Protein AF-A0A150PDR6-F1 (afdb_monomer_lite)

Secondary structure (DSSP, 8-state):
--------PPPPP-PPPSS------HHHHHTTHHHHHHHHHHTT--GGGHHHHHHHHHHHHHHHHHTT-----TTS-HHHHHHHHHHHHHHHHHHHHHHHHHHH-----S-TT-----

Structure (mmCIF, N/CA/C/O backbone):
data_AF-A0A150PDR6-F1
#
_entry.id   AF-A0A150PDR6-F1
#
loop_
_atom_site.group_PDB
_atom_site.id
_atom_site.type_symbol
_atom_site.label_atom_id
_atom_site.label_alt_id
_atom_site.label_comp_id
_atom_site.label_asym_id
_atom_site.label_entity_id
_atom_site.label_seq_id
_atom_site.pdbx_PDB_ins_code
_atom_site.Cartn_x
_atom_site.Cartn_y
_atom_site.Cartn_z
_atom_site.occupancy
_atom_site.B_iso_or_equiv
_atom_site.auth_seq_id
_atom_site.auth_comp_id
_atom_site.auth_asym_id
_atom_site.auth_atom_id
_atom_site.pdbx_PDB_model_num
ATOM 1 N N . MET A 1 1 ? 37.624 -28.962 -0.232 1.00 41.00 1 MET A N 1
ATOM 2 C CA . MET A 1 1 ? 36.155 -28.781 -0.307 1.00 41.00 1 MET A CA 1
ATOM 3 C C . MET A 1 1 ? 35.573 -28.935 1.089 1.00 41.00 1 MET A C 1
ATOM 5 O O . MET A 1 1 ? 35.569 -30.041 1.605 1.00 41.00 1 MET A O 1
ATOM 9 N N . GLN A 1 2 ? 35.137 -27.847 1.725 1.00 43.03 2 GLN A N 1
ATOM 10 C CA . GLN A 1 2 ? 34.514 -27.898 3.051 1.00 43.03 2 GLN A CA 1
ATOM 11 C C . GLN A 1 2 ? 33.145 -27.220 2.955 1.00 43.03 2 GLN A C 1
ATOM 13 O O . GLN A 1 2 ? 33.024 -25.997 2.955 1.00 43.03 2 GLN A O 1
ATOM 18 N N . THR A 1 3 ? 32.098 -28.020 2.771 1.00 44.91 3 THR A N 1
ATOM 19 C CA . THR A 1 3 ? 30.717 -27.535 2.710 1.00 44.91 3 THR A CA 1
ATOM 20 C C . THR A 1 3 ? 30.270 -27.132 4.108 1.00 44.91 3 THR A C 1
ATOM 22 O O . THR A 1 3 ? 29.939 -27.971 4.947 1.00 44.91 3 THR A O 1
ATOM 25 N N . ARG A 1 4 ? 30.264 -25.823 4.370 1.00 48.34 4 ARG A N 1
ATOM 26 C CA . ARG A 1 4 ? 29.720 -25.228 5.592 1.00 48.34 4 ARG A CA 1
ATOM 27 C C . ARG A 1 4 ? 28.207 -25.471 5.630 1.00 48.34 4 ARG A C 1
ATOM 29 O O . ARG A 1 4 ? 27.432 -24.731 5.028 1.00 48.34 4 ARG A O 1
ATOM 36 N N . ARG A 1 5 ? 27.788 -26.531 6.327 1.00 50.88 5 ARG A N 1
ATOM 37 C CA . ARG A 1 5 ? 26.383 -26.841 6.633 1.00 50.88 5 ARG A CA 1
ATOM 38 C C . ARG A 1 5 ? 25.763 -25.620 7.322 1.00 50.88 5 ARG A C 1
ATOM 40 O O . ARG A 1 5 ? 26.142 -25.284 8.443 1.00 50.88 5 ARG A O 1
ATOM 47 N N . ARG A 1 6 ? 24.841 -24.921 6.648 1.00 55.22 6 ARG A N 1
ATOM 48 C CA . ARG A 1 6 ? 24.034 -23.865 7.279 1.00 55.22 6 ARG A CA 1
ATOM 49 C C . ARG A 1 6 ? 23.280 -24.511 8.442 1.00 55.22 6 ARG A C 1
ATOM 51 O O . ARG A 1 6 ? 22.449 -25.386 8.217 1.00 55.22 6 ARG A O 1
ATOM 58 N N . LYS A 1 7 ? 23.587 -24.101 9.676 1.00 46.88 7 LYS A N 1
ATOM 59 C CA . LYS A 1 7 ? 22.739 -24.377 10.838 1.00 46.88 7 LYS A CA 1
ATOM 60 C C . LYS A 1 7 ? 21.396 -23.703 10.560 1.00 46.88 7 LYS A C 1
ATOM 62 O O . LYS A 1 7 ? 21.313 -22.478 10.577 1.00 46.88 7 LYS A O 1
ATOM 67 N N . THR A 1 8 ? 20.372 -24.484 10.239 1.00 53.38 8 THR A N 1
ATOM 68 C CA . THR A 1 8 ? 18.984 -24.026 10.285 1.00 53.38 8 THR A CA 1
ATOM 69 C C . THR A 1 8 ? 18.691 -23.672 11.735 1.00 53.38 8 THR A C 1
ATOM 71 O O . THR A 1 8 ? 18.536 -24.561 12.571 1.00 53.38 8 THR A O 1
ATOM 74 N N . ALA A 1 9 ? 18.714 -22.376 12.051 1.00 56.72 9 ALA A N 1
ATOM 75 C CA . ALA A 1 9 ? 18.172 -21.879 13.304 1.00 56.72 9 ALA A CA 1
ATOM 76 C C . ALA A 1 9 ? 16.726 -22.378 13.422 1.00 56.72 9 ALA A C 1
ATOM 78 O O . ALA A 1 9 ? 15.999 -22.390 12.424 1.00 56.72 9 ALA A O 1
ATOM 79 N N . ALA A 1 10 ? 16.347 -22.836 14.616 1.00 54.59 10 ALA A N 1
ATOM 80 C CA . ALA A 1 10 ? 14.984 -23.248 14.911 1.00 54.59 10 ALA A CA 1
ATOM 81 C C . ALA A 1 10 ? 14.014 -22.158 14.433 1.00 54.59 10 ALA A C 1
ATOM 83 O O . ALA A 1 10 ? 14.209 -20.977 14.724 1.00 54.59 10 ALA A O 1
ATOM 84 N N . VAL A 1 11 ? 13.013 -22.557 13.646 1.00 56.03 11 VAL A N 1
ATOM 85 C CA . VAL A 1 11 ? 11.937 -21.667 13.208 1.00 56.03 11 VAL A CA 1
ATOM 86 C C . VAL A 1 11 ? 11.258 -21.161 14.482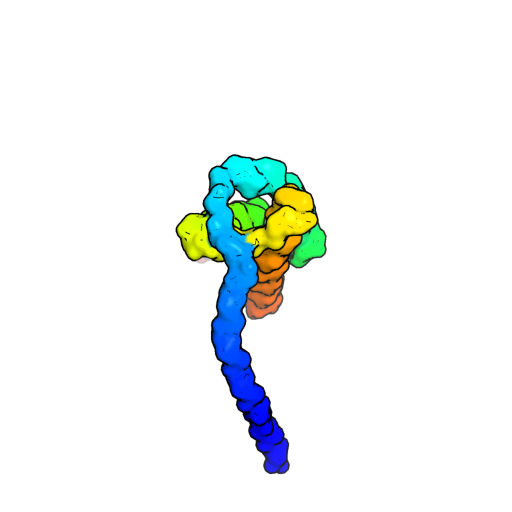 1.00 56.03 11 VAL A C 1
ATOM 88 O O . VAL A 1 11 ? 10.739 -21.996 15.224 1.00 56.03 11 VAL A O 1
ATOM 91 N N . PRO A 1 12 ? 11.292 -19.851 14.789 1.00 59.66 12 PRO A N 1
ATOM 92 C CA . PRO A 1 12 ? 10.636 -19.347 15.982 1.00 59.66 12 PRO A CA 1
ATOM 93 C C . PRO A 1 12 ? 9.154 -19.709 15.914 1.00 59.66 12 PRO A C 1
ATOM 95 O O . PRO A 1 12 ? 8.522 -19.602 14.856 1.00 59.66 12 PRO A O 1
ATOM 98 N N . GLU A 1 13 ? 8.633 -20.173 17.046 1.00 59.09 13 GLU A N 1
ATOM 99 C CA . GLU A 1 13 ? 7.225 -20.487 17.240 1.00 59.09 13 GLU A CA 1
ATOM 100 C C . GLU A 1 13 ? 6.379 -19.331 16.700 1.00 59.09 13 GLU A C 1
ATOM 102 O O . GLU A 1 13 ? 6.695 -18.153 16.906 1.00 59.09 13 GLU A O 1
ATOM 107 N N . ARG A 1 14 ? 5.377 -19.673 15.885 1.00 55.53 14 ARG A N 1
ATOM 108 C CA . ARG A 1 14 ? 4.643 -18.733 15.036 1.00 55.53 14 ARG A CA 1
ATOM 109 C C . ARG A 1 14 ? 4.052 -17.639 15.931 1.00 55.53 14 ARG A C 1
ATOM 111 O O . ARG A 1 14 ? 3.060 -17.884 16.606 1.00 55.53 14 ARG A O 1
ATOM 118 N N . SER A 1 15 ? 4.688 -16.463 15.968 1.00 61.03 15 SER A N 1
ATOM 119 C CA . SER A 1 15 ? 4.347 -15.418 16.935 1.00 61.03 15 SER A CA 1
ATOM 120 C C . SER A 1 15 ? 2.861 -15.096 16.859 1.00 61.03 15 SER A C 1
ATOM 122 O O . SER A 1 15 ? 2.347 -14.782 15.779 1.00 61.03 15 SER A O 1
ATOM 124 N N . THR A 1 16 ? 2.181 -15.172 18.003 1.00 68.12 16 THR A N 1
ATOM 125 C CA . THR A 1 16 ? 0.770 -14.814 18.102 1.00 68.12 16 THR A CA 1
ATOM 126 C C . THR A 1 16 ? 0.576 -13.398 17.551 1.00 68.12 16 THR A C 1
ATOM 128 O O . THR A 1 16 ? 1.325 -12.484 17.917 1.00 68.12 16 THR A O 1
ATOM 131 N N . PRO A 1 17 ? -0.385 -13.186 16.637 1.00 69.94 17 PRO A N 1
ATOM 132 C CA . PRO A 1 17 ? -0.649 -11.866 16.084 1.00 69.94 17 PRO A CA 1
ATOM 133 C C . PRO A 1 17 ? -0.991 -10.870 17.197 1.00 69.94 17 PRO A C 1
ATOM 135 O O . PRO A 1 17 ? -1.919 -11.104 17.963 1.00 69.94 17 PRO A O 1
ATOM 138 N N . LYS A 1 18 ? -0.255 -9.755 17.271 1.00 80.56 18 LYS A N 1
ATOM 139 C CA . LYS A 1 18 ? -0.374 -8.779 18.370 1.00 80.56 18 LYS A CA 1
ATOM 140 C C . LYS A 1 18 ? -1.678 -7.971 18.372 1.00 80.56 18 LYS A C 1
ATOM 142 O O . LYS A 1 18 ? -2.077 -7.485 19.422 1.00 80.56 18 LYS A O 1
ATOM 147 N N . HIS A 1 19 ? -2.327 -7.808 17.218 1.00 88.88 19 HIS A N 1
ATOM 148 C CA . HIS A 1 19 ? -3.504 -6.945 17.060 1.00 88.88 19 HIS A CA 1
ATOM 149 C C . HIS A 1 19 ? -4.636 -7.657 16.307 1.00 88.88 19 HIS A C 1
ATOM 151 O O . HIS A 1 19 ? -4.353 -8.507 15.451 1.00 88.88 19 HIS A O 1
ATOM 157 N N . PRO A 1 20 ? -5.908 -7.314 16.595 1.00 91.69 20 PRO A N 1
ATOM 158 C CA . PRO A 1 20 ? -7.057 -7.890 15.907 1.00 91.69 20 PRO A CA 1
ATOM 159 C C . PRO A 1 20 ? -7.072 -7.514 14.421 1.00 91.69 20 PRO A C 1
ATOM 161 O O . PRO A 1 20 ? -6.536 -6.484 14.005 1.00 91.69 20 PRO A O 1
ATOM 164 N N . ALA A 1 21 ? -7.690 -8.371 13.606 1.00 94.50 21 ALA A N 1
ATOM 165 C CA . ALA A 1 21 ? -7.921 -8.071 12.198 1.00 94.50 21 ALA A CA 1
ATOM 166 C C . ALA A 1 21 ? -8.971 -6.970 12.061 1.00 94.50 21 ALA A C 1
ATOM 168 O O . ALA A 1 21 ? -10.030 -7.045 12.678 1.00 94.50 21 ALA A O 1
ATOM 169 N N . ILE A 1 22 ? -8.682 -5.977 11.223 1.00 95.06 22 ILE A N 1
ATOM 170 C CA . ILE A 1 22 ? -9.626 -4.917 10.882 1.00 95.06 22 ILE A CA 1
ATOM 171 C C . ILE A 1 22 ? -10.008 -5.080 9.417 1.00 95.06 22 ILE A C 1
ATOM 173 O O . ILE A 1 22 ? -9.145 -5.129 8.538 1.00 95.06 22 ILE A O 1
ATOM 177 N N . ARG A 1 23 ? -11.313 -5.136 9.149 1.00 94.94 23 ARG A N 1
ATOM 178 C CA . ARG A 1 23 ? -11.838 -5.049 7.790 1.00 94.94 23 ARG A CA 1
ATOM 179 C C . ARG A 1 23 ? -11.991 -3.579 7.420 1.00 94.94 23 ARG A C 1
ATOM 181 O O . ARG A 1 23 ? -12.581 -2.809 8.171 1.00 94.94 23 ARG A O 1
ATOM 188 N N . ILE A 1 24 ? -11.451 -3.193 6.272 1.00 96.00 24 ILE A N 1
ATOM 189 C CA . ILE A 1 24 ? -11.642 -1.862 5.692 1.00 96.00 24 ILE A CA 1
ATOM 190 C C . ILE A 1 24 ? -12.272 -2.017 4.311 1.00 96.00 24 ILE A C 1
ATOM 192 O O . ILE A 1 24 ? -11.983 -3.003 3.629 1.00 96.00 24 ILE A O 1
ATOM 196 N N . PRO A 1 25 ? -13.119 -1.073 3.886 1.00 96.62 25 PRO A N 1
ATOM 197 C CA . PRO A 1 25 ? -13.711 -1.132 2.562 1.00 96.62 25 PRO A CA 1
ATOM 198 C C . PRO A 1 25 ? -12.635 -0.812 1.504 1.00 96.62 25 PRO A C 1
ATOM 200 O O . PRO A 1 25 ? -11.651 -0.112 1.788 1.00 96.62 25 PRO A O 1
ATOM 203 N N . VAL A 1 26 ? -12.772 -1.371 0.297 1.00 95.88 26 VAL A N 1
ATOM 204 C CA . VAL A 1 26 ? -11.744 -1.304 -0.762 1.00 95.88 26 VAL A CA 1
ATOM 205 C C . VAL A 1 26 ? -11.441 0.138 -1.185 1.00 95.88 26 VAL A C 1
ATOM 207 O O . VAL A 1 26 ? -10.307 0.474 -1.524 1.00 95.88 26 VAL A O 1
ATOM 210 N N . GLU A 1 27 ? -12.416 1.030 -1.045 1.00 98.06 27 GLU A N 1
ATOM 211 C CA . GLU A 1 27 ? -12.341 2.466 -1.299 1.00 98.06 27 GLU A CA 1
ATOM 212 C C . GLU A 1 27 ? -11.239 3.132 -0.465 1.00 98.06 27 GLU A C 1
ATOM 214 O O . GLU A 1 27 ? -10.582 4.058 -0.937 1.00 98.06 27 GLU A O 1
ATOM 219 N N . ARG A 1 28 ? -10.958 2.632 0.749 1.00 97.88 28 ARG A N 1
ATOM 220 C CA . ARG A 1 28 ? -9.853 3.142 1.584 1.00 97.88 28 ARG A CA 1
ATOM 221 C C . ARG A 1 28 ? -8.483 2.794 1.016 1.00 97.88 28 ARG A C 1
ATOM 223 O O . ARG A 1 28 ? -7.548 3.563 1.209 1.00 97.88 28 ARG A O 1
ATOM 230 N N . ILE A 1 29 ? -8.359 1.664 0.320 1.00 98.19 29 ILE A N 1
ATOM 231 C CA . ILE A 1 29 ? -7.138 1.295 -0.410 1.00 98.19 29 ILE A CA 1
ATOM 232 C C . ILE A 1 29 ? -7.047 2.128 -1.694 1.00 98.19 29 ILE A C 1
ATOM 234 O O . ILE A 1 29 ? -5.994 2.696 -1.984 1.00 98.19 29 ILE A O 1
ATOM 238 N N . LEU A 1 30 ? -8.155 2.244 -2.437 1.00 98.44 30 LEU A N 1
ATOM 239 C CA . LEU A 1 30 ? -8.229 3.013 -3.684 1.00 98.44 30 LEU A CA 1
ATOM 240 C C . LEU A 1 30 ? -7.927 4.503 -3.479 1.00 98.44 30 LEU A C 1
ATOM 242 O O . LEU A 1 30 ? -7.261 5.106 -4.320 1.00 98.44 30 LEU A O 1
ATOM 246 N N . ALA A 1 31 ? -8.325 5.085 -2.345 1.00 98.56 31 ALA A N 1
ATOM 247 C CA . ALA A 1 31 ? -7.995 6.463 -1.983 1.00 98.56 31 ALA A CA 1
ATOM 248 C C . ALA A 1 31 ? -6.475 6.727 -1.956 1.00 98.56 31 ALA A C 1
ATOM 250 O O . ALA A 1 31 ? -6.026 7.832 -2.260 1.00 98.56 31 ALA A O 1
ATOM 251 N N . GLU A 1 32 ? -5.662 5.706 -1.670 1.00 98.62 32 GLU A N 1
ATOM 252 C CA . GLU A 1 32 ? -4.201 5.813 -1.624 1.00 98.62 32 GLU A CA 1
ATOM 253 C C . GLU A 1 32 ? -3.527 5.447 -2.960 1.00 98.62 32 GLU A C 1
ATOM 255 O O . GLU A 1 32 ? -2.298 5.365 -3.039 1.00 98.62 32 GLU A O 1
ATOM 260 N N . ARG A 1 33 ? -4.290 5.276 -4.052 1.00 98.56 33 ARG A N 1
ATOM 261 C CA . ARG A 1 33 ? -3.767 4.897 -5.379 1.00 98.56 33 ARG A CA 1
ATOM 262 C C . ARG A 1 33 ? -2.625 5.792 -5.857 1.00 98.56 33 ARG A C 1
ATOM 264 O O . ARG A 1 33 ? -1.631 5.281 -6.368 1.00 98.56 33 ARG A O 1
ATOM 271 N N . ARG A 1 34 ? -2.730 7.117 -5.683 1.00 98.56 34 ARG A N 1
ATOM 272 C CA . ARG A 1 34 ? -1.660 8.061 -6.073 1.00 98.56 34 ARG A CA 1
ATOM 273 C C . ARG A 1 34 ? -0.368 7.801 -5.300 1.00 98.56 34 ARG A C 1
ATOM 275 O O . ARG A 1 34 ? 0.713 7.802 -5.883 1.00 98.56 34 ARG A O 1
ATOM 282 N N . TRP A 1 35 ? -0.484 7.532 -4.002 1.00 98.69 35 TRP A N 1
ATOM 283 C CA . TRP A 1 35 ? 0.658 7.187 -3.165 1.00 98.69 35 TRP A CA 1
ATOM 284 C C . TRP A 1 35 ? 1.264 5.839 -3.584 1.00 98.69 35 TRP A C 1
ATOM 286 O O . TRP A 1 35 ? 2.482 5.737 -3.718 1.00 98.69 35 TRP A O 1
ATOM 296 N N . ILE A 1 36 ? 0.433 4.832 -3.884 1.00 98.69 36 ILE A N 1
ATOM 297 C CA . ILE A 1 36 ? 0.885 3.524 -4.389 1.00 98.69 36 ILE A CA 1
ATOM 298 C C . ILE A 1 36 ? 1.659 3.700 -5.704 1.00 98.69 36 ILE A C 1
ATOM 300 O O . ILE A 1 36 ? 2.784 3.215 -5.817 1.00 98.69 36 ILE A O 1
ATOM 304 N N . ALA A 1 37 ? 1.108 4.444 -6.667 1.00 98.62 37 ALA A N 1
ATOM 305 C CA . ALA A 1 37 ? 1.741 4.708 -7.960 1.00 98.62 37 ALA A CA 1
ATOM 306 C C . ALA A 1 37 ? 3.092 5.429 -7.827 1.00 98.62 37 ALA A C 1
ATOM 308 O O . ALA A 1 37 ? 4.053 5.082 -8.521 1.00 98.62 37 ALA A O 1
ATOM 309 N N . ALA A 1 38 ? 3.201 6.381 -6.895 1.00 98.56 38 ALA A N 1
ATOM 310 C CA . ALA A 1 38 ? 4.467 7.042 -6.592 1.00 98.56 38 ALA A CA 1
ATOM 311 C C . ALA A 1 38 ? 5.518 6.046 -6.068 1.00 98.56 38 ALA A C 1
ATOM 313 O O . ALA A 1 38 ? 6.666 6.069 -6.512 1.00 98.56 38 ALA A O 1
ATOM 314 N N . ARG A 1 39 ? 5.132 5.118 -5.180 1.00 98.50 39 ARG A N 1
ATOM 315 C CA . ARG A 1 39 ? 6.046 4.088 -4.653 1.00 98.50 39 ARG A CA 1
ATOM 316 C C . ARG A 1 39 ? 6.437 3.043 -5.696 1.00 98.50 39 ARG A C 1
ATOM 318 O O . ARG A 1 39 ? 7.592 2.635 -5.722 1.00 98.50 39 ARG A O 1
ATOM 325 N N . VAL A 1 40 ? 5.517 2.656 -6.579 1.00 98.06 40 VAL A N 1
ATOM 326 C CA . VAL A 1 40 ? 5.814 1.780 -7.726 1.00 98.06 40 VAL A CA 1
ATOM 327 C C . VAL A 1 40 ? 6.812 2.448 -8.676 1.00 98.06 40 VAL A C 1
ATOM 329 O O . VAL A 1 40 ? 7.781 1.817 -9.091 1.00 98.06 40 VAL A O 1
ATOM 332 N N . THR A 1 41 ? 6.626 3.739 -8.963 1.00 97.19 41 THR A N 1
ATOM 333 C CA . THR A 1 41 ? 7.539 4.522 -9.812 1.00 97.19 41 THR A CA 1
ATOM 334 C C . THR A 1 41 ? 8.934 4.624 -9.197 1.00 97.19 41 THR A C 1
ATOM 336 O O . THR A 1 41 ? 9.921 4.349 -9.875 1.00 97.19 41 THR A O 1
ATOM 339 N N . ALA A 1 42 ? 9.019 4.953 -7.905 1.00 96.94 42 ALA A N 1
ATOM 340 C CA . ALA A 1 42 ? 10.286 5.009 -7.173 1.00 96.94 42 ALA A CA 1
ATOM 341 C C . ALA A 1 42 ? 10.991 3.640 -7.085 1.00 96.94 42 ALA A C 1
ATOM 343 O O . ALA A 1 42 ? 12.200 3.576 -6.898 1.00 96.94 42 ALA A O 1
ATOM 344 N N . GLY A 1 43 ? 10.240 2.548 -7.242 1.00 93.94 43 GLY A N 1
ATOM 345 C CA . GLY A 1 43 ? 10.733 1.175 -7.229 1.00 93.94 43 GLY A CA 1
ATOM 346 C C . GLY A 1 43 ? 11.399 0.691 -8.521 1.00 93.94 43 GLY A C 1
ATOM 347 O O . GLY A 1 43 ? 11.744 -0.484 -8.602 1.00 93.94 43 GLY A O 1
ATOM 348 N N . GLY A 1 44 ? 11.554 1.547 -9.538 1.00 91.50 44 GLY A N 1
ATOM 349 C CA . GLY A 1 44 ? 12.237 1.195 -10.790 1.00 91.50 44 GLY A CA 1
ATOM 350 C C . GLY A 1 44 ? 11.390 0.406 -11.795 1.00 91.50 44 GLY A C 1
ATOM 351 O O . GLY A 1 44 ? 11.931 -0.154 -12.744 1.00 91.50 44 GLY A O 1
ATOM 352 N N . VAL A 1 45 ? 10.064 0.359 -11.619 1.00 92.75 45 VAL A N 1
ATOM 353 C CA . VAL A 1 45 ? 9.160 -0.308 -12.570 1.00 92.75 45 VAL A CA 1
ATOM 354 C C . VAL A 1 45 ? 9.081 0.496 -13.886 1.00 92.75 45 VAL A C 1
ATOM 356 O O . VAL A 1 45 ? 8.783 1.705 -13.843 1.00 92.75 45 VAL A O 1
ATOM 359 N N . PRO A 1 46 ? 9.323 -0.132 -15.059 1.00 90.88 46 PRO A N 1
ATOM 360 C CA . PRO A 1 46 ? 9.214 0.525 -16.361 1.00 90.88 46 PRO A CA 1
ATOM 361 C C . PRO A 1 46 ? 7.834 1.141 -16.571 1.00 90.88 46 PRO A C 1
ATOM 363 O O . PRO A 1 46 ? 6.828 0.579 -16.153 1.00 90.88 46 PRO A O 1
ATOM 366 N N . ARG A 1 47 ? 7.765 2.292 -17.256 1.00 91.81 47 ARG A N 1
ATOM 367 C CA . ARG A 1 47 ? 6.518 3.067 -17.419 1.00 91.81 47 ARG A CA 1
ATOM 368 C C . ARG A 1 47 ? 5.333 2.228 -17.912 1.00 91.81 47 ARG A C 1
ATOM 370 O O . ARG A 1 47 ? 4.236 2.424 -17.401 1.00 91.81 47 ARG A O 1
ATOM 377 N N . ARG A 1 48 ? 5.568 1.308 -18.853 1.00 90.88 48 ARG A N 1
A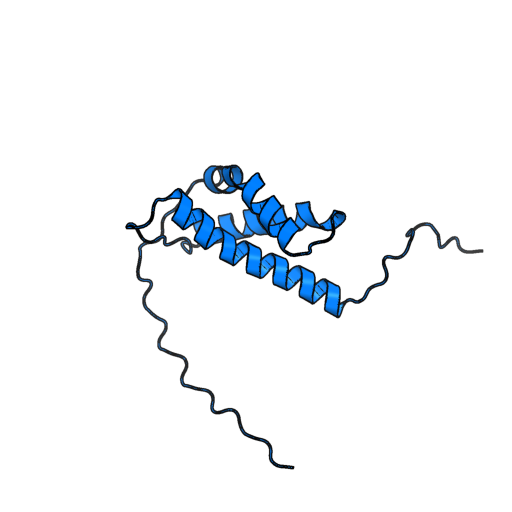TOM 378 C CA . ARG A 1 48 ? 4.543 0.417 -19.424 1.00 90.88 48 ARG A CA 1
ATOM 379 C C . ARG A 1 48 ? 3.926 -0.552 -18.407 1.00 90.88 48 ARG A C 1
ATOM 381 O O . ARG A 1 48 ? 2.768 -0.893 -18.552 1.00 90.88 48 ARG A O 1
ATOM 388 N N . ASP A 1 49 ? 4.671 -0.922 -17.366 1.00 93.06 49 ASP A N 1
ATOM 389 C CA . ASP A 1 49 ? 4.272 -1.945 -16.392 1.00 93.06 49 ASP A CA 1
ATOM 390 C C . ASP A 1 49 ? 3.716 -1.333 -15.089 1.00 93.06 49 ASP A C 1
ATOM 392 O O . ASP A 1 49 ? 3.277 -2.043 -14.184 1.00 93.06 49 ASP A O 1
ATOM 396 N N . ARG A 1 50 ? 3.760 0.001 -14.939 1.00 95.19 50 ARG A N 1
ATOM 397 C CA . ARG A 1 50 ? 3.418 0.669 -13.669 1.00 95.19 50 ARG A CA 1
ATOM 398 C C . ARG A 1 50 ? 1.965 0.460 -13.270 1.00 95.19 50 ARG A C 1
ATOM 400 O O . ARG A 1 50 ? 1.713 0.186 -12.101 1.00 95.19 50 ARG A O 1
ATOM 407 N N . GLU A 1 51 ? 1.034 0.611 -14.206 1.00 96.81 51 GLU A N 1
ATOM 408 C CA . GLU A 1 51 ? -0.396 0.430 -13.928 1.00 96.81 51 GLU A CA 1
ATOM 409 C C . GLU A 1 51 ? -0.706 -1.006 -13.511 1.00 96.81 51 GLU A C 1
ATOM 411 O O . GLU A 1 51 ? -1.347 -1.212 -12.481 1.00 96.81 51 GLU A O 1
ATOM 416 N N . ASP A 1 52 ? -0.144 -1.990 -14.208 1.00 96.19 52 ASP A N 1
ATOM 417 C CA . ASP A 1 52 ? -0.307 -3.405 -13.873 1.00 96.19 52 ASP A CA 1
ATOM 418 C C . ASP A 1 52 ? 0.198 -3.709 -12.458 1.00 96.19 52 ASP A C 1
ATOM 420 O O . ASP A 1 52 ? -0.469 -4.381 -11.666 1.00 96.19 52 ASP A O 1
ATOM 424 N N . VAL A 1 53 ? 1.362 -3.163 -12.085 1.00 97.25 53 VAL A N 1
ATOM 425 C CA . VAL A 1 53 ? 1.902 -3.329 -10.730 1.00 97.25 53 VAL A CA 1
ATOM 426 C C . VAL A 1 53 ? 1.043 -2.597 -9.691 1.00 97.25 53 VAL A C 1
ATOM 428 O O . VAL A 1 53 ? 0.816 -3.144 -8.609 1.00 97.25 53 VAL A O 1
ATOM 431 N N . VAL A 1 54 ? 0.523 -1.401 -9.991 1.00 98.50 54 VAL A N 1
ATOM 432 C CA . VAL A 1 54 ? -0.405 -0.669 -9.106 1.00 98.50 54 VAL A CA 1
ATOM 433 C C . VAL A 1 54 ? -1.680 -1.480 -8.866 1.00 98.50 54 VAL A C 1
ATOM 435 O O . VAL A 1 54 ? -2.071 -1.671 -7.712 1.00 98.50 54 VAL A O 1
ATOM 438 N N . GLN A 1 55 ? -2.295 -2.013 -9.922 1.00 98.06 55 GLN A N 1
ATOM 439 C CA . GLN A 1 55 ? -3.477 -2.871 -9.822 1.00 98.06 55 GLN A CA 1
ATOM 440 C C . GLN A 1 55 ? -3.177 -4.136 -9.010 1.00 98.06 55 GLN A C 1
ATOM 442 O O . GLN A 1 55 ? -3.916 -4.469 -8.082 1.00 98.06 55 GLN A O 1
ATOM 447 N N . ALA A 1 56 ? -2.042 -4.793 -9.268 1.00 98.12 56 ALA A N 1
ATOM 448 C CA . ALA A 1 56 ? -1.623 -5.979 -8.526 1.00 98.12 56 ALA A CA 1
ATOM 449 C C . ALA A 1 56 ? -1.400 -5.706 -7.027 1.00 98.12 56 ALA A C 1
ATOM 451 O O . ALA A 1 56 ? -1.616 -6.600 -6.204 1.00 98.12 56 ALA A O 1
ATOM 452 N N . VAL A 1 57 ? -0.963 -4.498 -6.652 1.00 98.50 57 VAL A N 1
ATOM 453 C CA . VAL A 1 57 ? -0.863 -4.072 -5.247 1.00 98.50 57 VAL A CA 1
ATOM 454 C C . VAL A 1 57 ? -2.248 -3.892 -4.634 1.00 98.50 57 VAL A C 1
ATOM 456 O O . VAL A 1 57 ? -2.484 -4.420 -3.549 1.00 98.50 57 VAL A O 1
ATOM 459 N N . ILE A 1 58 ? -3.157 -3.184 -5.312 1.00 98.62 58 ILE A N 1
ATOM 460 C CA . ILE A 1 58 ? -4.516 -2.914 -4.817 1.00 98.62 58 ILE A CA 1
ATOM 461 C C . ILE A 1 58 ? -5.275 -4.226 -4.594 1.00 98.62 58 ILE A C 1
ATOM 463 O O . ILE A 1 58 ? -5.787 -4.457 -3.500 1.00 98.62 58 ILE A O 1
ATOM 467 N N . VAL A 1 59 ? -5.274 -5.122 -5.586 1.00 98.50 59 VAL A N 1
ATOM 468 C CA . VAL A 1 59 ? -5.932 -6.435 -5.487 1.00 98.50 59 VAL A CA 1
ATOM 469 C C . VAL A 1 59 ? -5.305 -7.275 -4.375 1.00 98.50 59 VAL A C 1
ATOM 471 O O . VAL A 1 59 ? -6.017 -7.860 -3.562 1.00 98.50 59 VAL A O 1
ATOM 474 N N . ALA A 1 60 ? -3.972 -7.303 -4.269 1.00 98.44 60 ALA A N 1
ATOM 475 C CA . ALA A 1 60 ? -3.306 -8.045 -3.199 1.00 98.44 60 ALA A CA 1
ATOM 476 C C . ALA A 1 60 ? -3.630 -7.491 -1.804 1.00 98.44 60 ALA A C 1
ATOM 478 O O . ALA A 1 60 ? -3.765 -8.272 -0.861 1.00 98.44 60 ALA A O 1
ATOM 479 N N . ALA A 1 61 ? -3.747 -6.168 -1.665 1.00 98.62 61 ALA A N 1
ATOM 480 C CA . ALA A 1 61 ? -4.145 -5.520 -0.423 1.00 98.62 61 ALA A CA 1
ATOM 481 C C . ALA A 1 61 ? -5.589 -5.864 -0.059 1.00 98.62 61 ALA A C 1
ATOM 483 O O . ALA A 1 61 ? -5.834 -6.295 1.066 1.00 98.62 61 ALA A O 1
ATOM 484 N N . TRP A 1 62 ? -6.520 -5.766 -1.008 1.00 98.50 62 TRP A N 1
ATOM 485 C CA . TRP A 1 62 ? -7.916 -6.119 -0.774 1.00 98.50 62 TRP A CA 1
ATOM 486 C C . TRP A 1 62 ? -8.064 -7.590 -0.365 1.00 98.50 62 TRP A C 1
ATOM 488 O O . TRP A 1 62 ? -8.576 -7.872 0.715 1.00 98.50 62 TRP A O 1
ATOM 498 N N . MET A 1 63 ? -7.481 -8.523 -1.123 1.00 98.44 63 MET A N 1
ATOM 499 C CA . MET A 1 63 ? -7.490 -9.950 -0.772 1.00 98.44 63 MET A CA 1
ATOM 500 C C . MET A 1 63 ? -6.824 -10.236 0.581 1.00 98.44 63 MET A C 1
ATOM 502 O O . MET A 1 63 ? -7.166 -11.193 1.273 1.00 98.44 63 MET A O 1
ATOM 506 N N . ALA A 1 64 ? -5.833 -9.438 0.983 1.00 97.81 64 ALA A N 1
ATOM 507 C CA . ALA A 1 64 ? -5.215 -9.569 2.294 1.00 97.81 64 ALA A CA 1
ATOM 508 C C . ALA A 1 64 ? -6.117 -9.059 3.427 1.00 97.81 64 ALA A C 1
ATOM 510 O O . ALA A 1 64 ? -6.127 -9.684 4.487 1.00 97.81 64 ALA A O 1
ATOM 511 N N . VAL A 1 65 ? -6.881 -7.987 3.209 1.00 98.00 65 VAL A N 1
ATOM 512 C CA . VAL A 1 65 ? -7.915 -7.520 4.144 1.00 98.00 65 VAL A CA 1
ATOM 513 C C . VAL A 1 65 ? -9.014 -8.571 4.296 1.00 98.00 65 VAL A C 1
ATOM 515 O O . VAL A 1 65 ? -9.329 -8.934 5.425 1.00 98.00 65 VAL A O 1
ATOM 518 N N . GLU A 1 66 ? -9.524 -9.119 3.189 1.00 97.31 66 GLU A N 1
ATOM 519 C CA . GLU A 1 66 ? -10.543 -10.183 3.194 1.00 97.31 66 GLU A CA 1
ATOM 520 C C . GLU A 1 66 ? -10.068 -11.433 3.951 1.00 97.31 66 GLU A C 1
ATOM 522 O O . GLU A 1 66 ? -10.820 -12.044 4.701 1.00 97.31 66 GLU A O 1
ATOM 527 N N . ALA A 1 67 ? -8.777 -11.759 3.852 1.00 96.62 67 ALA A N 1
ATOM 528 C CA . ALA A 1 67 ? -8.153 -12.844 4.609 1.00 96.62 67 ALA A CA 1
ATOM 529 C C . ALA A 1 67 ? -7.768 -12.471 6.062 1.00 96.62 67 ALA A C 1
ATOM 531 O O . ALA A 1 67 ?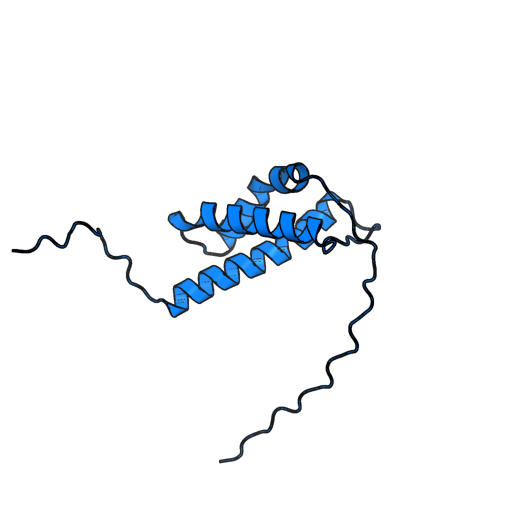 -7.014 -13.204 6.706 1.00 96.62 67 ALA A O 1
ATOM 532 N N . GLY A 1 68 ? -8.184 -11.308 6.575 1.00 96.31 68 GLY A N 1
ATOM 533 C CA . GLY A 1 68 ? -7.906 -10.871 7.948 1.00 96.31 68 GLY A CA 1
ATOM 534 C C . GLY A 1 68 ? -6.431 -10.565 8.247 1.00 96.31 68 GLY A C 1
ATOM 535 O O . GLY A 1 68 ? -6.007 -10.634 9.404 1.00 96.31 68 GLY A O 1
ATOM 536 N N . ARG A 1 69 ? -5.623 -10.248 7.223 1.00 96.50 69 ARG A N 1
ATOM 537 C CA . ARG A 1 69 ? -4.174 -9.973 7.348 1.00 96.50 69 ARG A CA 1
ATOM 538 C C . ARG A 1 69 ? -3.837 -8.501 7.597 1.00 96.50 69 ARG A C 1
ATOM 540 O O . ARG A 1 69 ? -2.669 -8.185 7.831 1.00 96.50 69 ARG A O 1
ATOM 547 N N . TYR A 1 70 ? -4.820 -7.605 7.548 1.00 97.19 70 TYR A N 1
ATOM 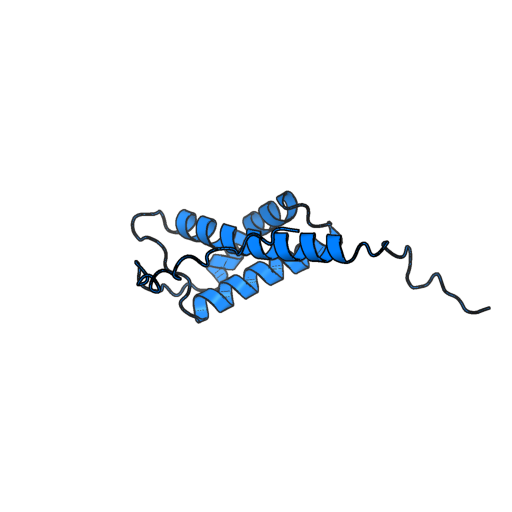548 C CA . TYR A 1 70 ? -4.651 -6.219 7.983 1.00 97.19 70 TYR A CA 1
ATOM 549 C C . TYR A 1 70 ? -4.944 -6.110 9.483 1.00 97.19 70 TYR A C 1
ATOM 551 O O . TYR A 1 70 ? -6.081 -6.271 9.920 1.00 97.19 70 TYR A O 1
ATOM 559 N N . ARG A 1 71 ? -3.885 -5.904 10.271 1.00 96.12 71 ARG A N 1
ATOM 560 C CA . ARG A 1 71 ? -3.891 -5.890 11.745 1.00 96.12 71 ARG A CA 1
ATOM 561 C C . ARG A 1 71 ? -3.078 -4.691 12.249 1.00 96.12 71 ARG A C 1
ATOM 563 O O . ARG A 1 71 ? -1.943 -4.884 12.689 1.00 96.12 71 ARG A O 1
ATOM 570 N N . PRO A 1 72 ? -3.564 -3.455 12.044 1.00 96.00 72 PRO A N 1
ATOM 571 C CA . PRO A 1 72 ? -2.815 -2.259 12.407 1.00 96.00 72 PRO A CA 1
ATOM 572 C C . PRO A 1 72 ? -2.696 -2.121 13.928 1.00 96.00 72 PRO A C 1
ATOM 574 O O . PRO A 1 72 ? -3.577 -2.543 14.674 1.00 96.00 72 PRO A O 1
ATOM 577 N N . ASP A 1 73 ? -1.610 -1.494 14.369 1.00 93.38 73 ASP A N 1
ATOM 578 C CA . ASP A 1 73 ? -1.450 -1.056 15.753 1.00 93.38 73 ASP A CA 1
ATOM 579 C C . ASP A 1 73 ? -2.430 0.101 16.035 1.00 93.38 73 ASP A C 1
ATOM 581 O O . ASP A 1 73 ? -2.385 1.106 15.314 1.00 93.38 73 ASP A O 1
ATOM 585 N N . PRO A 1 74 ? -3.314 -0.013 17.045 1.00 92.50 74 PRO A N 1
ATOM 586 C CA . PRO A 1 74 ? -4.302 1.018 17.359 1.00 92.50 74 PRO A CA 1
ATOM 587 C C . PRO A 1 74 ? -3.684 2.330 17.866 1.00 92.50 74 PRO A C 1
ATOM 589 O O . PRO A 1 74 ? -4.348 3.361 17.822 1.00 92.50 74 PRO A O 1
ATOM 592 N N . SER A 1 75 ? -2.428 2.321 18.326 1.00 94.81 75 SER A N 1
ATOM 593 C CA . SER A 1 75 ? -1.720 3.533 18.763 1.00 94.81 75 SER A CA 1
ATOM 594 C C . SER A 1 75 ? -1.231 4.401 17.596 1.00 94.81 75 SER A C 1
ATOM 596 O O . S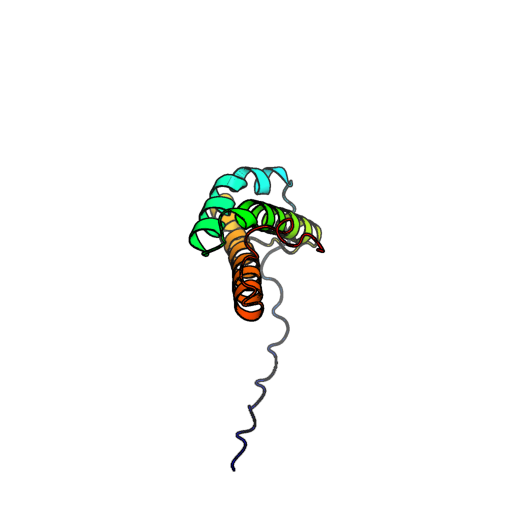ER A 1 75 ? -0.893 5.572 17.777 1.00 94.81 75 SER A O 1
ATOM 598 N N . VAL A 1 76 ? -1.201 3.854 16.376 1.00 95.38 76 VAL A N 1
ATOM 599 C CA . VAL A 1 76 ? -0.742 4.556 15.175 1.00 95.38 76 VAL A CA 1
ATOM 600 C C . VAL A 1 76 ? -1.931 5.165 14.441 1.00 95.38 76 VAL A C 1
ATOM 602 O O . VAL A 1 76 ? -2.921 4.492 14.164 1.00 95.38 76 VAL A O 1
ATOM 605 N N . ALA A 1 77 ? -1.802 6.431 14.028 1.00 96.81 77 ALA A N 1
ATOM 606 C CA . ALA A 1 77 ? -2.821 7.112 13.230 1.00 96.81 77 ALA A CA 1
ATOM 607 C C . ALA A 1 77 ? -3.285 6.235 12.037 1.00 96.81 77 ALA A C 1
ATOM 609 O O . ALA A 1 77 ? -2.430 5.783 11.263 1.00 96.81 77 ALA A O 1
ATOM 610 N N . PRO A 1 78 ? -4.603 6.031 11.818 1.00 95.69 78 PRO A N 1
ATOM 611 C CA . PRO A 1 78 ? -5.112 4.995 10.911 1.00 95.69 78 PRO A CA 1
ATOM 612 C C . PRO A 1 78 ? -4.529 5.043 9.496 1.00 95.69 78 PRO A C 1
ATOM 614 O O . PRO A 1 78 ? -4.116 4.025 8.938 1.00 95.69 78 PRO A O 1
ATOM 617 N N . ARG A 1 79 ? -4.422 6.247 8.918 1.00 97.25 79 ARG A N 1
ATOM 618 C CA . ARG A 1 79 ? -3.828 6.428 7.588 1.00 97.25 79 ARG A CA 1
ATOM 619 C C . ARG A 1 79 ? -2.349 6.039 7.565 1.00 97.25 79 ARG A C 1
ATOM 621 O O . ARG A 1 79 ? -1.908 5.374 6.635 1.00 97.25 79 ARG A O 1
ATOM 628 N N . ARG A 1 80 ? -1.577 6.408 8.591 1.00 98.06 80 ARG A N 1
ATOM 629 C CA . ARG A 1 80 ? -0.149 6.064 8.691 1.00 98.06 80 ARG A CA 1
ATOM 630 C C . ARG A 1 80 ? 0.048 4.553 8.817 1.00 98.06 80 ARG A C 1
ATOM 632 O O . ARG A 1 80 ? 0.924 4.011 8.146 1.00 98.06 80 ARG A O 1
ATOM 639 N N . ALA A 1 81 ? -0.788 3.879 9.608 1.00 97.62 81 ALA A N 1
ATOM 640 C CA . ALA A 1 81 ? -0.768 2.424 9.736 1.00 97.62 81 ALA A CA 1
ATOM 641 C C . ALA A 1 81 ? -1.084 1.731 8.398 1.00 97.62 81 ALA A C 1
ATOM 643 O O . ALA A 1 81 ? -0.367 0.817 7.986 1.00 97.62 81 ALA A O 1
ATOM 644 N N . LEU A 1 82 ? -2.111 2.207 7.679 1.00 98.00 82 LEU A N 1
ATOM 645 C CA . LEU A 1 82 ? -2.452 1.707 6.345 1.00 98.00 82 LEU A CA 1
ATOM 646 C C . LEU A 1 82 ? -1.297 1.890 5.353 1.00 98.00 82 LEU A C 1
ATOM 648 O O . LEU A 1 82 ? -0.905 0.929 4.698 1.00 98.00 82 LEU A O 1
ATOM 652 N N . LEU A 1 83 ? -0.710 3.088 5.270 1.00 98.56 83 LEU A N 1
ATOM 653 C CA . LEU A 1 83 ? 0.402 3.362 4.354 1.00 98.56 83 LEU A CA 1
ATOM 654 C C . LEU A 1 83 ? 1.643 2.519 4.672 1.00 98.56 83 LEU A C 1
ATOM 656 O O . LEU A 1 83 ? 2.281 2.004 3.755 1.00 98.56 83 LEU A O 1
ATOM 660 N N . GLY A 1 84 ? 1.975 2.331 5.952 1.00 98.25 84 GLY A N 1
ATOM 661 C CA . GLY A 1 84 ? 3.076 1.455 6.362 1.00 98.25 84 GLY A CA 1
ATOM 662 C C . GLY A 1 84 ? 2.848 -0.001 5.947 1.00 98.25 84 GLY A C 1
ATOM 663 O O . GLY A 1 84 ? 3.750 -0.656 5.425 1.00 98.25 84 GLY A O 1
ATOM 664 N N . TRP A 1 85 ? 1.622 -0.498 6.098 1.00 98.19 85 TRP A N 1
ATOM 665 C CA . TRP A 1 85 ? 1.264 -1.851 5.681 1.00 98.19 85 TRP A CA 1
ATOM 666 C C . TRP A 1 85 ? 1.241 -2.015 4.150 1.00 98.19 85 TRP A C 1
ATOM 668 O O . TRP A 1 85 ? 1.825 -2.967 3.620 1.00 98.19 85 TRP A O 1
ATOM 678 N N . LEU A 1 86 ? 0.651 -1.056 3.424 1.00 98.62 86 LEU A N 1
ATOM 679 C CA . LEU A 1 86 ? 0.653 -1.009 1.957 1.00 98.62 86 LEU A CA 1
ATOM 680 C C . LEU A 1 86 ? 2.074 -0.932 1.399 1.00 98.62 86 LEU A C 1
ATOM 682 O O . LEU A 1 86 ? 2.363 -1.589 0.401 1.00 98.62 86 LEU A O 1
ATOM 686 N N . PHE A 1 87 ? 2.982 -0.202 2.056 1.00 98.56 87 PHE A N 1
ATOM 687 C CA . PHE A 1 87 ? 4.390 -0.145 1.663 1.00 98.56 87 PHE A CA 1
ATOM 688 C C . PHE A 1 87 ? 5.012 -1.541 1.579 1.00 98.56 87 PHE A C 1
ATOM 690 O O . PHE A 1 87 ? 5.685 -1.855 0.600 1.00 98.56 87 PHE A O 1
ATOM 697 N N . GLY A 1 88 ? 4.734 -2.411 2.554 1.00 98.12 88 GLY A N 1
ATOM 698 C CA . GLY A 1 88 ? 5.224 -3.789 2.534 1.00 98.12 88 GLY A CA 1
ATOM 699 C C . GLY A 1 88 ? 4.685 -4.601 1.351 1.00 98.12 88 GLY A C 1
ATOM 700 O O . GLY A 1 88 ? 5.400 -5.435 0.795 1.00 98.12 88 GLY A O 1
ATOM 701 N N . ILE A 1 89 ? 3.438 -4.362 0.937 1.00 98.31 89 ILE A N 1
ATOM 702 C CA . ILE A 1 89 ? 2.846 -5.006 -0.246 1.00 98.31 89 ILE A CA 1
ATOM 703 C C . ILE A 1 89 ? 3.491 -4.470 -1.525 1.00 98.31 89 ILE A C 1
ATOM 705 O O . ILE A 1 89 ? 3.902 -5.271 -2.366 1.00 98.31 89 ILE A O 1
ATOM 709 N N . VAL A 1 90 ? 3.635 -3.145 -1.642 1.00 98.56 90 VAL A N 1
ATOM 710 C CA . VAL A 1 90 ? 4.322 -2.493 -2.766 1.00 98.56 90 VAL A CA 1
ATOM 711 C C . VAL A 1 90 ? 5.731 -3.048 -2.914 1.00 98.56 90 VAL A C 1
ATOM 713 O O . VAL A 1 90 ? 6.079 -3.519 -3.991 1.00 98.56 90 VAL A O 1
ATOM 716 N N . TRP A 1 91 ? 6.508 -3.074 -1.830 1.00 97.69 91 TRP A N 1
ATOM 717 C CA . TRP A 1 91 ? 7.880 -3.576 -1.829 1.00 97.69 91 TRP A CA 1
ATOM 718 C C . TRP A 1 91 ? 7.975 -5.007 -2.370 1.00 97.69 91 TRP A C 1
ATOM 720 O O . TRP A 1 91 ? 8.799 -5.291 -3.236 1.00 97.69 91 TRP A O 1
ATOM 730 N N . ARG A 1 92 ? 7.079 -5.906 -1.937 1.00 97.06 92 ARG A N 1
ATOM 731 C CA . ARG A 1 92 ? 7.035 -7.290 -2.440 1.00 97.06 92 ARG A CA 1
ATOM 732 C C . ARG A 1 92 ? 6.670 -7.370 -3.923 1.00 97.06 92 ARG A C 1
ATOM 734 O O . ARG A 1 92 ? 7.273 -8.160 -4.645 1.00 97.06 92 ARG A O 1
ATOM 741 N N . LYS A 1 93 ? 5.687 -6.589 -4.384 1.00 97.00 93 LYS A N 1
ATOM 742 C CA . LYS A 1 93 ? 5.237 -6.611 -5.788 1.00 97.00 93 LYS A CA 1
ATOM 743 C C . LYS A 1 93 ? 6.270 -6.004 -6.732 1.00 97.00 93 LYS A C 1
ATOM 745 O O . LYS A 1 93 ? 6.579 -6.619 -7.748 1.00 97.00 93 LYS A O 1
ATOM 750 N N . VAL A 1 94 ? 6.853 -4.868 -6.358 1.00 96.31 94 VAL A N 1
ATOM 751 C CA . VAL A 1 94 ? 7.961 -4.232 -7.079 1.00 96.31 94 VAL A CA 1
ATOM 752 C C . VAL A 1 94 ? 9.170 -5.161 -7.118 1.00 96.31 94 VAL A C 1
ATOM 754 O O . VAL A 1 94 ? 9.670 -5.447 -8.198 1.00 96.31 94 VAL A O 1
ATOM 757 N N . GLY A 1 95 ? 9.604 -5.691 -5.970 1.00 93.19 95 GLY A N 1
ATOM 758 C CA . GLY A 1 95 ? 10.759 -6.588 -5.902 1.00 93.19 95 GLY A CA 1
ATOM 759 C C . GLY A 1 95 ? 10.571 -7.847 -6.749 1.00 93.19 95 GLY A C 1
ATOM 760 O O . GLY A 1 95 ? 11.480 -8.239 -7.476 1.00 93.19 95 GLY A O 1
ATOM 761 N N . HIS A 1 96 ? 9.375 -8.447 -6.731 1.00 90.81 96 HIS A N 1
ATOM 762 C CA . HIS A 1 96 ? 9.055 -9.569 -7.614 1.00 90.81 96 HIS A CA 1
ATOM 763 C C . HIS A 1 96 ? 9.113 -9.173 -9.094 1.00 90.81 96 HIS A C 1
ATOM 765 O O . HIS A 1 96 ? 9.686 -9.911 -9.890 1.00 90.81 96 HIS A O 1
ATOM 771 N N . HIS A 1 97 ? 8.548 -8.020 -9.462 1.00 89.69 97 HIS A N 1
ATOM 772 C CA . HIS A 1 97 ? 8.548 -7.541 -10.842 1.00 89.69 97 HIS A CA 1
ATOM 773 C C . HIS A 1 97 ? 9.968 -7.259 -11.347 1.00 89.69 97 HIS A C 1
ATOM 775 O O . HIS A 1 97 ? 10.356 -7.785 -12.385 1.00 89.69 97 HIS A O 1
ATOM 781 N N . VAL A 1 98 ? 10.765 -6.500 -10.591 1.00 86.38 98 VAL A N 1
ATOM 782 C CA . VAL A 1 98 ? 12.149 -6.156 -10.950 1.00 86.38 98 VAL A CA 1
ATOM 783 C C . VAL A 1 98 ? 13.025 -7.404 -11.011 1.00 86.38 98 VAL A C 1
ATOM 785 O O . VAL A 1 98 ? 13.757 -7.577 -11.979 1.00 86.38 98 VAL A O 1
ATOM 788 N N . ASN A 1 99 ? 12.917 -8.316 -10.038 1.00 83.31 99 ASN A N 1
ATOM 789 C CA . ASN A 1 99 ? 13.671 -9.569 -10.073 1.00 83.31 99 ASN A CA 1
ATOM 790 C C . ASN A 1 99 ? 13.262 -10.437 -11.272 1.00 83.31 99 ASN A C 1
ATOM 792 O O . ASN A 1 99 ? 14.116 -10.963 -11.973 1.00 83.31 99 ASN A O 1
ATOM 796 N N . ARG A 1 100 ? 11.961 -10.550 -11.565 1.00 75.19 100 ARG A N 1
ATOM 797 C CA . ARG A 1 100 ? 11.471 -11.278 -12.743 1.00 75.19 100 ARG A CA 1
ATOM 798 C C . ARG A 1 100 ? 11.960 -10.642 -14.045 1.00 75.19 100 ARG A C 1
ATOM 800 O O . ARG A 1 100 ? 12.367 -11.372 -14.939 1.00 75.19 100 ARG A O 1
ATOM 807 N N . ALA A 1 101 ? 11.938 -9.316 -14.152 1.00 66.44 101 ALA A N 1
ATOM 808 C CA . ALA A 1 101 ? 12.453 -8.592 -15.310 1.00 66.44 101 ALA A CA 1
ATOM 809 C C . ALA A 1 101 ? 13.969 -8.799 -15.475 1.00 66.44 101 ALA A C 1
ATOM 811 O O . ALA A 1 101 ? 14.443 -9.039 -16.584 1.00 66.44 101 ALA A O 1
ATOM 812 N N . TRP A 1 102 ? 14.718 -8.787 -14.369 1.00 61.97 102 TRP A N 1
ATOM 813 C CA . TRP A 1 102 ? 16.156 -9.051 -14.353 1.00 61.97 102 TRP A CA 1
ATOM 814 C C . TRP A 1 102 ? 16.500 -10.490 -14.762 1.00 61.97 102 TRP A C 1
ATOM 816 O O . TRP A 1 102 ? 17.372 -10.684 -15.605 1.00 61.97 102 TRP A O 1
ATOM 826 N N . VAL A 1 103 ? 15.787 -11.485 -14.216 1.00 66.25 103 VAL A N 1
ATOM 827 C CA . VAL A 1 103 ? 15.934 -12.903 -14.592 1.00 66.25 103 VAL A CA 1
ATOM 828 C C . VAL A 1 103 ? 15.590 -13.111 -16.062 1.00 66.25 103 VAL A C 1
ATOM 830 O O . VAL A 1 103 ? 16.258 -13.889 -16.734 1.00 66.25 103 VAL A O 1
ATOM 833 N N . ARG A 1 104 ? 14.567 -12.414 -16.568 1.00 63.56 104 ARG A N 1
ATOM 834 C CA . ARG A 1 104 ? 14.156 -12.539 -17.965 1.00 63.56 104 ARG A CA 1
ATOM 835 C C . ARG A 1 104 ? 15.195 -11.994 -18.919 1.00 63.56 104 ARG A C 1
ATOM 837 O O . ARG A 1 104 ? 15.409 -12.640 -19.930 1.00 63.56 104 ARG A O 1
ATOM 844 N N . ARG A 1 105 ? 15.820 -10.838 -18.637 1.00 55.00 105 ARG A N 1
ATOM 845 C CA . ARG A 1 105 ? 16.791 -10.200 -19.557 1.00 55.00 105 ARG A CA 1
ATOM 846 C C . ARG A 1 105 ? 16.320 -10.251 -21.028 1.00 55.00 105 ARG A C 1
ATOM 848 O O . ARG A 1 105 ? 17.119 -10.299 -21.956 1.00 55.00 105 ARG A O 1
ATOM 855 N N . GLU A 1 106 ? 14.999 -10.247 -21.210 1.00 52.69 106 GLU A N 1
ATOM 856 C CA . GLU A 1 106 ? 14.309 -10.305 -22.484 1.00 52.69 106 GLU A CA 1
ATOM 857 C C . GLU A 1 106 ? 14.410 -8.892 -23.038 1.00 52.69 106 GLU A C 1
ATOM 859 O O . GLU A 1 106 ? 13.797 -7.946 -22.533 1.00 52.69 106 GLU A O 1
ATOM 864 N N . ILE A 1 107 ? 15.287 -8.761 -24.029 1.00 55.78 107 ILE A N 1
ATOM 865 C CA . ILE A 1 107 ? 15.350 -7.653 -24.974 1.00 55.78 107 ILE A CA 1
ATOM 866 C C . ILE A 1 107 ? 13.903 -7.251 -25.293 1.00 55.78 107 ILE A C 1
ATOM 868 O O . ILE A 1 107 ? 13.124 -8.119 -25.696 1.00 55.78 107 ILE A O 1
ATOM 872 N N . PRO A 1 108 ? 13.496 -5.981 -25.115 1.00 54.91 108 PRO A N 1
ATOM 873 C CA . PRO A 1 108 ? 12.262 -5.522 -25.725 1.00 54.91 108 PRO A CA 1
ATOM 874 C C . PRO A 1 108 ? 12.420 -5.778 -27.221 1.00 54.91 108 PRO A C 1
ATOM 876 O O . PRO A 1 108 ? 13.230 -5.112 -27.864 1.00 54.91 108 PRO A O 1
ATOM 879 N N . MET A 1 109 ? 11.714 -6.771 -27.764 1.00 53.38 109 MET A N 1
ATOM 880 C CA . MET A 1 109 ? 11.585 -6.887 -29.207 1.00 53.38 109 MET A CA 1
ATOM 881 C C . MET A 1 109 ? 10.966 -5.566 -29.653 1.00 53.38 109 MET A C 1
ATOM 883 O O . MET A 1 109 ? 9.843 -5.229 -29.266 1.00 53.38 109 MET A O 1
ATOM 887 N N . ALA A 1 110 ? 11.764 -4.761 -30.350 1.00 57.03 110 ALA A N 1
ATOM 888 C CA . ALA A 1 110 ? 11.266 -3.582 -31.017 1.00 57.03 110 ALA A CA 1
ATOM 889 C C . ALA A 1 110 ? 10.347 -4.113 -32.115 1.00 57.03 110 ALA A C 1
ATOM 891 O O . ALA 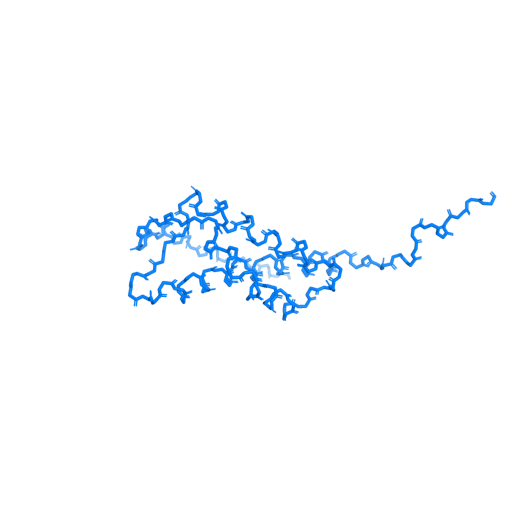A 1 110 ? 10.823 -4.614 -33.123 1.00 57.03 110 ALA A O 1
ATOM 892 N N . ASP A 1 111 ? 9.047 -4.065 -31.847 1.00 60.81 111 ASP A N 1
ATOM 893 C CA . ASP A 1 111 ? 7.965 -4.409 -32.763 1.00 60.81 111 ASP A CA 1
ATOM 894 C C . ASP A 1 111 ? 7.702 -5.920 -33.009 1.00 60.81 111 ASP A C 1
ATOM 896 O O . ASP A 1 111 ? 8.448 -6.571 -33.744 1.00 60.81 111 ASP A O 1
ATOM 900 N N . PRO A 1 112 ? 6.598 -6.488 -32.474 1.00 60.59 112 PRO A N 1
ATOM 901 C CA . PRO A 1 112 ? 6.166 -7.854 -32.783 1.00 60.59 112 PRO A CA 1
ATOM 902 C C . PRO A 1 112 ? 5.661 -8.039 -34.230 1.00 60.59 112 PRO A C 1
ATOM 904 O O . PRO A 1 112 ? 5.418 -9.174 -34.632 1.00 60.59 112 PRO A O 1
ATOM 907 N N . TRP A 1 113 ? 5.517 -6.966 -35.020 1.00 63.38 113 TRP A N 1
ATOM 908 C CA . TRP A 1 113 ? 5.100 -7.008 -36.431 1.00 63.38 113 TRP A CA 1
ATOM 909 C C . TRP A 1 113 ? 6.262 -6.944 -37.430 1.00 63.38 113 TRP A C 1
ATOM 911 O O . TRP A 1 113 ? 6.043 -7.027 -38.640 1.00 63.38 113 TRP A O 1
ATOM 921 N N . SER A 1 114 ? 7.499 -6.824 -36.945 1.00 61.44 114 SER A N 1
ATOM 922 C CA . SER A 1 114 ? 8.697 -6.730 -37.788 1.00 61.44 114 SER A CA 1
ATOM 923 C C . SER A 1 114 ? 9.089 -8.056 -38.460 1.00 61.44 114 SER A C 1
ATOM 925 O O . SER A 1 114 ? 9.812 -8.057 -39.456 1.00 61.44 114 SER A O 1
ATOM 927 N N . ALA A 1 115 ? 8.568 -9.189 -37.982 1.00 60.72 115 ALA A N 1
ATOM 928 C CA . ALA A 1 115 ? 8.753 -10.494 -38.607 1.00 60.72 115 ALA A CA 1
ATOM 929 C C . ALA A 1 115 ? 7.687 -10.736 -39.692 1.00 60.72 115 ALA A C 1
ATOM 931 O O . ALA A 1 115 ? 6.687 -11.415 -39.463 1.00 60.72 115 ALA A O 1
ATOM 932 N N . ARG A 1 116 ? 7.888 -10.182 -40.892 1.00 54.84 116 ARG A N 1
ATOM 933 C CA . ARG A 1 116 ? 7.163 -10.644 -42.086 1.00 54.84 116 ARG A CA 1
ATOM 934 C C . ARG A 1 116 ? 7.892 -11.857 -42.681 1.00 54.84 116 ARG A C 1
ATOM 936 O O . ARG A 1 116 ? 9.083 -11.729 -42.961 1.00 54.84 116 ARG A O 1
ATOM 943 N N . PRO A 1 117 ? 7.230 -13.010 -42.888 1.00 58.62 117 PRO A N 1
ATOM 944 C CA . PRO A 1 117 ? 7.827 -14.095 -43.657 1.00 58.62 117 PRO A CA 1
ATOM 945 C C . PRO A 1 117 ? 7.992 -13.641 -45.115 1.00 58.62 117 PRO A C 1
ATOM 947 O O . PRO A 1 117 ? 7.072 -13.049 -45.684 1.00 58.62 117 PRO A O 1
ATOM 950 N N . SER A 1 118 ? 9.195 -13.850 -45.657 1.00 63.31 118 SER A N 1
ATOM 951 C CA . SER A 1 118 ? 9.512 -13.682 -47.084 1.00 63.31 118 SER A CA 1
ATOM 952 C C . SER A 1 118 ? 8.969 -14.844 -47.904 1.00 63.31 118 SER A C 1
ATOM 954 O O . SER A 1 118 ? 8.918 -15.963 -47.345 1.00 63.31 118 SER A O 1
#

Foldseek 3Di:
DDPPPPPPDPDPDPDDDPFWQDADDLVLVVVCLVVLLVLLVVLVDPPVCSVVLSVVLSVVVNVCSVVSNQGFDPVDDPNVSVSVVSSVSSCVSSVVRVVVCVVCVDDPPPDPPPDDDD

InterPro domains:
  IPR013325 RNA polymerase sigma factor, region 2 [SSF88946] (33-112)

Sequence (118 aa):
MQTRRRKTAAVPERSTPKHPAIRIPVERILAERRWIAARVTAGGVPRRDREDVVQAVIVAAWMAVEAGRYRPDPSVAPRRALLGWLFGIVWRKVGHHVNRAWVRREIPMADPWSARPS

Radius of gyration: 19.89 Å; chains: 1; bounding box: 50×37×66 Å

pLDDT: mean 84.25, std 18.4, range [41.0, 98.69]

Organism: Sorangium cellulosum (NCBI:txid56)